Protein AF-A0A2G5BIU6-F1 (afdb_monomer_lite)

Sequence (58 aa):
KGRRPFPLNPAFRPRAPLTDKIKEAIYKKYLKDPLLNTPRVLGDNYKVSIKRIEAIIK

Organism: Coemansia reversa (strain ATCC 12441 / NRRL 1564) (NCBI:txid763665)

Foldseek 3Di:
DDQDPDPVCNPDGDDDDDDVVLLVVLQVVCVVPVVVSPLVNSCVVVVHDSVVSVVSND

pLDDT: mean 92.79, std 9.39, range [47.28, 98.0]

InterPro domains:
  IPR021036 Small ribosomal subunit protein mS45 [PTHR28158] (3-58)

Structure (mmCIF, N/CA/C/O backbone):
data_AF-A0A2G5BIU6-F1
#
_entry.id   AF-A0A2G5BIU6-F1
#
loop_
_atom_site.group_PDB
_atom_site.id
_atom_site.type_symbol
_atom_site.label_atom_id
_atom_site.label_alt_id
_atom_site.label_comp_id
_atom_site.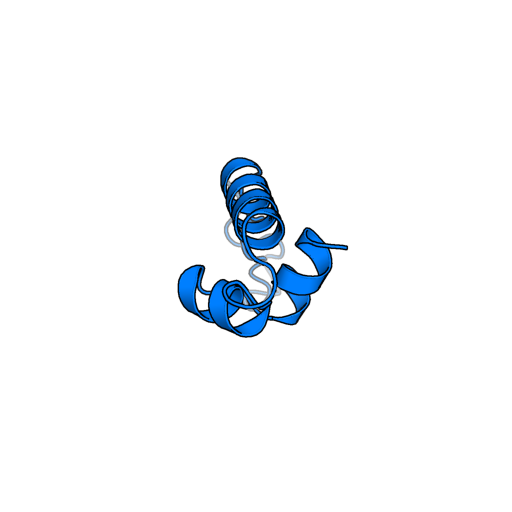label_asym_id
_atom_site.label_entity_id
_atom_site.label_seq_id
_atom_site.pdbx_PDB_ins_code
_atom_site.Cartn_x
_atom_site.Cartn_y
_atom_site.Cartn_z
_atom_site.occupancy
_atom_site.B_iso_or_equiv
_atom_site.auth_seq_id
_atom_site.auth_comp_id
_atom_site.auth_asym_id
_atom_site.auth_atom_id
_atom_site.pdbx_PDB_model_num
ATOM 1 N N . LYS A 1 1 ? 5.052 6.667 -25.006 1.00 47.28 1 LYS A N 1
ATOM 2 C CA . LYS A 1 1 ? 6.004 6.641 -23.864 1.00 47.28 1 LYS A CA 1
ATOM 3 C C . LYS A 1 1 ? 6.045 5.235 -23.235 1.00 47.28 1 LYS A C 1
ATOM 5 O O . LYS A 1 1 ? 5.020 4.781 -22.751 1.00 47.28 1 LYS A O 1
ATOM 10 N N . GLY A 1 2 ? 7.195 4.544 -23.280 1.00 59.84 2 GLY A N 1
ATOM 11 C CA . GLY A 1 2 ? 7.696 3.718 -22.160 1.00 59.84 2 GLY A CA 1
ATOM 12 C C . GLY A 1 2 ? 7.154 2.308 -21.858 1.00 59.84 2 GLY A C 1
ATOM 13 O O . GLY A 1 2 ? 7.167 1.938 -20.692 1.00 59.84 2 GLY A O 1
ATOM 14 N N . ARG A 1 3 ? 6.710 1.480 -22.819 1.00 65.75 3 ARG A N 1
ATOM 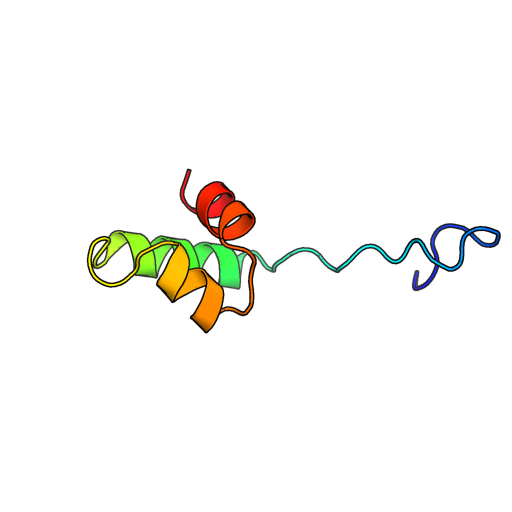15 C CA . ARG A 1 3 ? 6.277 0.090 -22.499 1.00 65.75 3 ARG A CA 1
ATOM 16 C C . ARG A 1 3 ? 7.422 -0.904 -22.232 1.00 65.75 3 ARG A C 1
ATOM 18 O O . ARG A 1 3 ? 7.164 -1.989 -21.717 1.00 65.75 3 ARG A O 1
ATOM 25 N N . ARG A 1 4 ? 8.662 -0.559 -22.590 1.00 77.50 4 ARG A N 1
ATOM 26 C CA . ARG A 1 4 ? 9.864 -1.380 -22.374 1.00 77.50 4 ARG A CA 1
ATOM 27 C C . ARG A 1 4 ? 11.032 -0.468 -22.005 1.00 77.50 4 ARG A C 1
ATOM 29 O O . ARG A 1 4 ? 11.577 0.172 -22.898 1.00 77.50 4 ARG A O 1
ATOM 36 N N . PRO A 1 5 ? 11.380 -0.351 -20.717 1.00 87.56 5 PRO A N 1
ATOM 37 C CA . PRO A 1 5 ? 12.478 0.515 -20.292 1.00 87.56 5 PRO A CA 1
ATOM 38 C C . PRO A 1 5 ? 13.849 -0.054 -20.685 1.00 87.56 5 PRO A C 1
ATOM 40 O O . PRO A 1 5 ? 14.797 0.706 -20.829 1.00 87.56 5 PRO A O 1
ATOM 43 N N . PHE A 1 6 ? 13.944 -1.366 -20.921 1.00 90.25 6 PHE A N 1
ATOM 44 C CA . PHE A 1 6 ? 15.174 -2.037 -21.332 1.00 90.25 6 PHE A CA 1
ATOM 45 C C . PHE A 1 6 ? 14.950 -2.783 -22.657 1.00 90.25 6 PHE A C 1
ATOM 47 O O . PHE A 1 6 ? 14.168 -3.738 -22.682 1.00 90.25 6 PHE A O 1
ATOM 54 N N . PRO A 1 7 ? 15.618 -2.389 -23.759 1.00 88.56 7 PRO A N 1
ATOM 55 C CA . PRO A 1 7 ? 15.449 -3.032 -25.066 1.00 88.56 7 PRO A CA 1
ATOM 56 C C . PRO A 1 7 ? 15.794 -4.530 -25.068 1.00 88.56 7 PRO A C 1
ATOM 58 O O . PRO A 1 7 ? 15.076 -5.319 -25.678 1.00 88.56 7 PRO A O 1
ATOM 61 N N . LEU A 1 8 ? 16.841 -4.922 -24.331 1.00 93.00 8 LEU A N 1
ATOM 62 C CA . LEU A 1 8 ? 17.338 -6.304 -24.241 1.00 93.00 8 LEU A CA 1
ATOM 63 C C . LEU A 1 8 ? 16.705 -7.126 -23.105 1.00 93.00 8 LEU A C 1
ATOM 65 O O . LEU A 1 8 ? 16.966 -8.320 -23.002 1.00 93.00 8 LEU A O 1
ATOM 69 N N . ASN A 1 9 ? 15.847 -6.526 -22.270 1.00 92.06 9 ASN A N 1
ATOM 70 C CA . ASN A 1 9 ? 15.086 -7.242 -21.240 1.00 92.06 9 ASN A CA 1
ATOM 71 C C . ASN A 1 9 ? 13.574 -7.023 -21.439 1.00 92.06 9 ASN A C 1
ATOM 73 O O . ASN A 1 9 ? 12.958 -6.196 -20.759 1.00 92.06 9 ASN A O 1
ATOM 77 N N . PRO A 1 10 ? 12.940 -7.782 -22.354 1.00 87.75 10 PRO A N 1
ATOM 78 C CA . PRO A 1 10 ? 11.512 -7.661 -22.647 1.00 87.75 10 PRO A CA 1
ATOM 79 C C . PRO A 1 10 ? 10.603 -8.106 -21.493 1.00 87.75 10 PRO A C 1
ATOM 81 O O . PRO A 1 10 ? 9.395 -7.825 -21.526 1.00 87.75 10 PRO A O 1
ATOM 84 N N . ALA A 1 11 ? 11.154 -8.858 -20.534 1.00 89.88 11 ALA A N 1
ATOM 85 C CA . ALA A 1 11 ? 10.438 -9.394 -19.383 1.00 89.88 11 ALA A CA 1
ATOM 86 C C . ALA A 1 11 ? 10.218 -8.325 -18.306 1.00 89.88 11 ALA A C 1
ATOM 88 O O . ALA A 1 11 ? 9.189 -8.336 -17.630 1.00 89.88 11 ALA A O 1
ATOM 89 N N . PHE A 1 12 ? 11.130 -7.356 -18.181 1.00 91.25 12 PHE A N 1
ATOM 90 C CA . PHE A 1 12 ? 10.968 -6.268 -17.227 1.00 91.25 12 PHE A CA 1
ATOM 91 C C . PHE A 1 12 ? 9.909 -5.266 -17.703 1.00 91.25 12 PHE A C 1
ATOM 93 O O . PHE A 1 12 ? 10.136 -4.415 -18.567 1.00 91.25 12 PHE A O 1
ATOM 100 N N . ARG A 1 13 ? 8.717 -5.380 -17.112 1.00 87.00 13 ARG A N 1
ATOM 101 C CA . ARG A 1 13 ? 7.558 -4.523 -17.383 1.00 87.00 13 ARG A CA 1
ATOM 102 C C . ARG A 1 13 ? 7.048 -3.963 -16.058 1.00 87.00 13 ARG A C 1
ATOM 104 O O . ARG A 1 13 ? 6.210 -4.603 -15.416 1.00 87.00 13 ARG A O 1
ATOM 111 N N . PRO A 1 14 ? 7.571 -2.809 -15.608 1.00 87.75 14 PRO A N 1
ATOM 112 C CA . PRO A 1 14 ? 7.155 -2.232 -14.343 1.00 87.75 14 PRO A CA 1
ATOM 113 C C . PRO A 1 14 ? 5.664 -1.905 -14.415 1.00 87.75 14 PRO A C 1
ATOM 115 O O . PRO A 1 14 ? 5.182 -1.301 -15.375 1.00 87.75 14 PRO A O 1
ATOM 118 N N . ARG A 1 15 ? 4.917 -2.348 -13.403 1.00 85.94 15 ARG A N 1
ATOM 119 C CA . ARG A 1 15 ? 3.495 -2.021 -13.290 1.00 85.94 15 ARG A CA 1
ATOM 120 C C . ARG A 1 15 ? 3.361 -0.548 -12.932 1.00 85.94 15 ARG A C 1
ATOM 122 O O . ARG A 1 15 ? 4.155 -0.028 -12.148 1.00 85.94 15 ARG A O 1
ATOM 129 N N . ALA A 1 16 ? 2.337 0.103 -13.474 1.00 88.00 16 ALA A N 1
ATOM 130 C CA . ALA A 1 16 ? 2.040 1.479 -13.111 1.00 88.00 16 ALA A CA 1
ATOM 131 C C . ALA A 1 16 ? 1.830 1.605 -11.585 1.00 88.00 16 ALA A C 1
ATOM 133 O O . ALA A 1 16 ? 1.298 0.682 -10.945 1.00 88.00 16 ALA A O 1
ATOM 134 N N . PRO A 1 17 ? 2.257 2.725 -10.978 1.00 91.50 17 PRO A N 1
ATOM 135 C CA . PRO A 1 17 ? 1.954 2.998 -9.584 1.00 91.50 17 PRO A CA 1
ATOM 136 C C . PRO A 1 17 ? 0.439 3.113 -9.377 1.00 91.50 17 PRO A C 1
ATOM 138 O O . PRO A 1 17 ? -0.313 3.438 -10.294 1.00 91.50 17 PRO A O 1
ATOM 141 N N . LEU A 1 18 ? -0.011 2.845 -8.150 1.00 93.50 18 LEU A N 1
ATOM 142 C CA . LEU A 1 18 ? -1.386 3.150 -7.759 1.00 93.50 18 LEU A CA 1
ATOM 143 C C . LEU A 1 18 ? -1.560 4.667 -7.690 1.00 93.50 18 LEU A C 1
ATOM 145 O O . LEU A 1 18 ? -0.701 5.355 -7.140 1.00 93.50 18 LEU A O 1
ATOM 149 N N . THR A 1 19 ? -2.681 5.164 -8.207 1.00 96.25 19 THR A N 1
ATOM 150 C CA . THR A 1 19 ? -3.058 6.577 -8.093 1.00 96.25 19 THR A CA 1
ATOM 151 C C . THR A 1 19 ? -3.333 6.942 -6.638 1.00 96.25 19 THR A C 1
ATOM 153 O O . THR A 1 19 ? -3.917 6.131 -5.913 1.00 96.25 19 THR A O 1
ATOM 156 N N . ASP A 1 20 ? -3.024 8.171 -6.236 1.00 96.31 20 ASP A N 1
ATOM 157 C CA . ASP A 1 20 ? -3.196 8.608 -4.844 1.00 96.31 20 ASP A CA 1
ATOM 158 C C . ASP A 1 20 ? -4.656 8.558 -4.381 1.00 96.31 20 ASP A C 1
ATOM 160 O O . ASP A 1 20 ? -4.929 8.073 -3.288 1.00 96.31 20 ASP A O 1
ATOM 164 N N . LYS A 1 21 ? -5.612 8.858 -5.270 1.00 97.44 21 LYS A N 1
ATOM 165 C CA . LYS A 1 21 ? -7.055 8.692 -5.013 1.00 97.44 21 LYS A CA 1
ATOM 166 C C . LYS A 1 21 ? -7.430 7.284 -4.523 1.00 97.44 21 LYS A C 1
ATOM 168 O O . LYS A 1 21 ? -8.286 7.137 -3.655 1.00 97.44 21 LYS A O 1
ATOM 173 N N . ILE A 1 22 ? -6.800 6.241 -5.072 1.00 96.75 22 ILE A N 1
ATOM 174 C CA . ILE A 1 22 ? -7.053 4.848 -4.662 1.00 96.75 22 ILE A CA 1
ATOM 175 C C . ILE A 1 22 ? -6.420 4.576 -3.297 1.00 96.75 22 ILE A C 1
ATOM 177 O O . ILE A 1 22 ? -7.059 3.951 -2.454 1.00 96.75 22 ILE A O 1
ATOM 181 N N . LYS A 1 23 ? -5.194 5.063 -3.061 1.00 97.19 23 LYS A N 1
ATOM 182 C CA . LYS A 1 23 ? -4.518 4.914 -1.763 1.00 97.19 23 LYS A CA 1
ATOM 183 C C . LYS A 1 23 ? -5.329 5.575 -0.649 1.00 97.19 23 LYS A C 1
ATOM 185 O O . LYS A 1 23 ? -5.595 4.940 0.365 1.00 97.19 23 LYS A O 1
ATOM 190 N N . GLU A 1 24 ? -5.812 6.794 -0.880 1.00 97.94 24 GLU A N 1
ATOM 191 C CA . GLU A 1 24 ? -6.691 7.495 0.057 1.00 97.94 24 GLU A CA 1
ATOM 192 C C . GLU A 1 24 ? -7.998 6.743 0.307 1.00 97.94 24 GLU A C 1
ATOM 194 O O . GLU A 1 24 ? -8.448 6.657 1.445 1.00 97.94 24 GLU A O 1
ATOM 199 N N . ALA A 1 25 ? -8.626 6.196 -0.737 1.00 97.81 25 ALA A N 1
ATOM 200 C CA . ALA A 1 25 ? -9.863 5.436 -0.587 1.00 97.81 25 ALA A CA 1
ATOM 201 C C . ALA A 1 25 ? -9.658 4.144 0.224 1.00 97.81 25 ALA A C 1
ATOM 203 O O . ALA A 1 25 ? -10.532 3.770 1.006 1.00 97.81 25 ALA A O 1
ATOM 204 N N . ILE A 1 26 ? -8.518 3.465 0.053 1.00 97.81 26 ILE A N 1
ATOM 205 C CA . ILE A 1 26 ? -8.119 2.303 0.863 1.00 97.81 26 ILE A CA 1
ATOM 206 C C . ILE A 1 26 ? -7.948 2.727 2.324 1.00 97.81 26 ILE A C 1
ATOM 208 O O . ILE A 1 26 ? -8.558 2.126 3.205 1.00 97.81 26 ILE A O 1
ATOM 212 N N . TYR A 1 27 ? -7.188 3.797 2.564 1.00 97.94 27 TYR A N 1
ATOM 213 C CA . TYR A 1 27 ? -6.915 4.312 3.903 1.00 97.94 27 TYR A CA 1
ATOM 214 C C . TYR A 1 27 ? -8.197 4.746 4.632 1.00 97.94 27 TYR A C 1
ATOM 216 O O . TYR A 1 27 ? -8.469 4.296 5.742 1.00 97.94 27 TYR A O 1
ATOM 224 N N . LYS A 1 28 ? -9.059 5.530 3.971 1.00 98.00 28 LYS A N 1
ATOM 225 C CA . LYS A 1 28 ? -10.354 5.978 4.514 1.00 98.00 28 LYS A CA 1
ATOM 226 C C . LYS A 1 28 ? -11.290 4.806 4.834 1.00 98.00 28 LYS A C 1
ATOM 228 O O . LYS A 1 28 ? -11.972 4.842 5.854 1.00 98.00 28 LYS A O 1
ATOM 233 N N . LYS A 1 29 ? -11.331 3.760 3.994 1.00 97.62 29 LYS A N 1
ATOM 234 C CA . LYS A 1 29 ? -12.128 2.550 4.277 1.00 97.62 29 LYS A CA 1
ATOM 235 C C . LYS A 1 29 ? -11.596 1.785 5.484 1.00 97.62 29 LYS A C 1
ATOM 237 O O . LYS A 1 29 ? -12.396 1.384 6.319 1.00 97.62 29 LYS A O 1
ATOM 242 N N . TYR A 1 30 ? -10.276 1.620 5.583 1.00 97.81 30 TYR A N 1
ATOM 243 C CA . TYR A 1 30 ? -9.650 0.981 6.739 1.00 97.81 30 TYR A CA 1
ATOM 244 C C . TYR A 1 30 ? -9.981 1.731 8.035 1.00 97.81 30 TYR A C 1
ATOM 246 O O . TYR A 1 30 ? -10.451 1.117 8.982 1.00 97.81 30 TYR A O 1
ATOM 254 N N . LEU A 1 31 ? -9.837 3.061 8.048 1.00 97.50 31 LEU A N 1
ATOM 255 C CA . LEU A 1 31 ? -10.146 3.886 9.221 1.00 97.50 31 LEU A CA 1
ATOM 256 C C . LEU A 1 31 ? -11.620 3.846 9.640 1.00 97.50 31 LEU A C 1
ATOM 258 O O . LEU A 1 31 ? -11.913 3.976 10.824 1.00 97.50 31 LEU A O 1
ATOM 262 N N . LYS A 1 32 ? -12.550 3.690 8.690 1.00 97.81 32 LYS A N 1
ATOM 263 C CA . LYS A 1 32 ? -13.986 3.649 8.990 1.00 97.81 32 LYS A CA 1
ATOM 264 C C . LYS A 1 32 ? -14.366 2.427 9.830 1.00 97.81 32 LYS A C 1
ATOM 266 O O . LYS A 1 32 ? -15.200 2.548 10.718 1.00 97.81 32 LYS A O 1
ATOM 271 N N . ASP A 1 33 ? -13.799 1.268 9.509 1.00 97.19 33 ASP A N 1
ATOM 272 C CA . ASP A 1 33 ? -14.018 0.024 10.248 1.00 97.19 33 ASP A CA 1
ATOM 273 C C . ASP A 1 33 ? -12.865 -0.952 9.954 1.00 97.19 33 ASP A C 1
ATOM 275 O O . ASP A 1 33 ? -12.908 -1.651 8.933 1.00 97.19 33 ASP A O 1
ATOM 279 N N . PRO A 1 34 ? -11.825 -0.998 10.808 1.00 96.00 34 PRO A N 1
ATOM 280 C CA . PRO A 1 34 ? -10.666 -1.868 10.609 1.00 96.00 34 PRO A CA 1
ATOM 281 C C . PRO A 1 34 ? -10.974 -3.366 10.733 1.00 96.00 34 PRO A C 1
ATOM 283 O O . PRO A 1 34 ? -10.244 -4.184 10.170 1.00 96.00 34 PRO A O 1
ATOM 286 N N . LEU A 1 35 ? -12.036 -3.735 11.462 1.00 96.50 35 LEU A N 1
ATOM 287 C CA . LEU A 1 35 ? -12.425 -5.134 11.668 1.00 96.50 35 LEU A CA 1
ATOM 288 C C . LEU A 1 35 ? -13.091 -5.698 10.414 1.00 96.50 35 LEU A C 1
ATOM 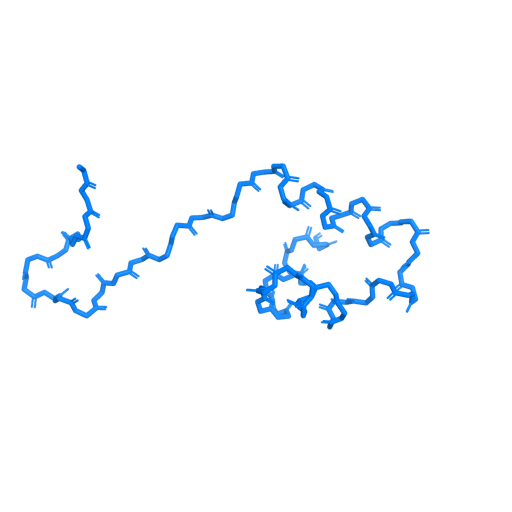290 O O . LEU A 1 35 ? -12.810 -6.829 10.019 1.00 96.50 35 LEU A O 1
ATOM 294 N N . LEU A 1 36 ? -13.927 -4.895 9.751 1.00 96.75 36 LEU A N 1
ATOM 295 C CA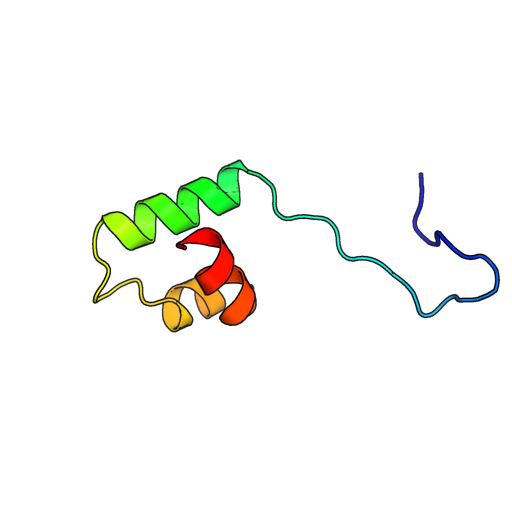 . LEU A 1 36 ? -14.575 -5.272 8.496 1.00 96.75 36 LEU A CA 1
ATOM 296 C C . LEU A 1 36 ? -13.655 -5.058 7.284 1.00 96.75 36 LEU A C 1
ATOM 298 O O . LEU A 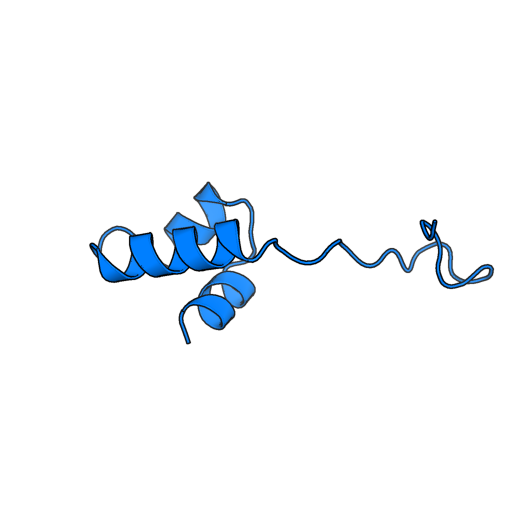1 36 ? -13.611 -5.885 6.371 1.00 96.75 36 LEU A O 1
ATOM 302 N N . ASN A 1 37 ? -12.878 -3.973 7.268 1.00 97.25 37 ASN A N 1
ATOM 303 C CA . ASN A 1 37 ? -11.990 -3.611 6.161 1.00 97.25 37 ASN A CA 1
ATOM 304 C C . ASN A 1 37 ? -10.555 -4.084 6.399 1.00 97.25 37 ASN A C 1
ATOM 306 O O . ASN A 1 37 ? -9.608 -3.313 6.258 1.00 97.25 37 ASN A O 1
ATOM 310 N N . THR A 1 38 ? -10.376 -5.361 6.731 1.00 97.62 38 THR A N 1
ATOM 311 C CA . THR A 1 38 ? -9.034 -5.926 6.929 1.00 97.62 38 THR A CA 1
ATOM 312 C C . THR A 1 38 ? -8.167 -5.802 5.663 1.00 97.62 38 THR A C 1
ATOM 314 O O . THR A 1 38 ? -8.696 -5.754 4.543 1.00 97.62 38 THR A O 1
ATOM 317 N N . PRO A 1 39 ? -6.823 -5.830 5.781 1.00 97.75 39 PRO A N 1
ATOM 318 C CA . PRO A 1 39 ? -5.927 -5.788 4.623 1.00 97.75 39 PRO A CA 1
ATOM 319 C C . PRO A 1 39 ? -6.220 -6.866 3.570 1.00 97.75 39 PRO A C 1
ATOM 321 O O . PRO A 1 39 ? -6.033 -6.634 2.375 1.00 97.75 39 PRO A O 1
ATOM 324 N N . ARG A 1 40 ? -6.719 -8.032 4.003 1.00 97.31 40 ARG A N 1
ATOM 325 C CA . ARG A 1 40 ? -7.129 -9.129 3.120 1.00 97.31 40 ARG A CA 1
ATOM 326 C C . ARG A 1 40 ? -8.355 -8.755 2.288 1.00 97.31 40 ARG A C 1
ATOM 328 O O . ARG A 1 40 ? -8.297 -8.824 1.066 1.00 97.31 40 ARG A O 1
ATOM 335 N N . VAL A 1 41 ? -9.413 -8.283 2.948 1.00 98.00 41 VAL A N 1
ATOM 336 C CA . VAL A 1 41 ? -10.662 -7.849 2.297 1.00 98.00 41 VAL A CA 1
ATOM 337 C C . VAL A 1 41 ? -10.398 -6.694 1.329 1.00 98.00 41 VAL A C 1
ATOM 339 O O . VAL A 1 41 ? -10.861 -6.700 0.189 1.00 98.00 41 VAL A O 1
ATOM 342 N N . LEU A 1 42 ? -9.604 -5.705 1.746 1.00 97.69 42 LEU A N 1
ATOM 343 C CA . LEU A 1 42 ? -9.226 -4.584 0.887 1.00 97.69 42 LEU A CA 1
ATOM 344 C C . LEU A 1 42 ? -8.360 -5.034 -0.301 1.00 97.69 42 LEU A C 1
ATOM 346 O O . LEU A 1 42 ? -8.556 -4.539 -1.411 1.00 97.69 42 LEU A O 1
ATOM 350 N N . GLY A 1 43 ? -7.451 -5.991 -0.108 1.00 97.38 43 GLY A N 1
ATOM 351 C CA . GLY A 1 43 ? -6.648 -6.558 -1.192 1.00 97.38 43 GLY A CA 1
ATOM 352 C C . GLY A 1 43 ? -7.502 -7.223 -2.270 1.00 97.38 43 GLY A C 1
ATOM 353 O O . GLY A 1 43 ? -7.335 -6.932 -3.459 1.00 97.38 43 GLY A O 1
ATOM 354 N N . ASP A 1 44 ? -8.483 -8.025 -1.856 1.00 97.69 44 ASP A N 1
ATOM 355 C CA . ASP A 1 44 ? -9.417 -8.693 -2.766 1.00 97.69 44 ASP A CA 1
ATOM 356 C C . ASP A 1 44 ? -10.326 -7.703 -3.506 1.00 97.69 44 ASP A C 1
ATOM 358 O O . ASP A 1 44 ? -10.570 -7.870 -4.708 1.00 97.69 44 ASP A O 1
ATOM 362 N N . ASN A 1 45 ? -10.772 -6.642 -2.826 1.00 96.75 45 ASN A N 1
ATOM 363 C CA . ASN A 1 45 ? -11.628 -5.600 -3.397 1.00 96.75 45 ASN A CA 1
ATOM 364 C C . ASN A 1 45 ? -10.899 -4.731 -4.431 1.00 96.75 45 ASN A C 1
ATOM 366 O O . ASN A 1 45 ? -11.447 -4.438 -5.492 1.00 96.75 45 ASN A O 1
ATOM 370 N N . TYR A 1 46 ? -9.663 -4.321 -4.138 1.00 96.12 46 TYR A N 1
ATOM 371 C CA . TYR A 1 46 ? -8.883 -3.438 -5.013 1.00 96.12 46 TYR A CA 1
ATOM 372 C C . TYR A 1 46 ? -7.960 -4.194 -5.982 1.00 96.12 46 TYR A C 1
ATOM 374 O O . TYR A 1 46 ? -7.280 -3.559 -6.787 1.00 96.12 46 TYR A O 1
ATOM 382 N N . LYS A 1 47 ? -7.932 -5.535 -5.931 1.00 96.31 47 LYS A N 1
ATOM 383 C CA . LYS A 1 47 ? -7.013 -6.399 -6.703 1.00 96.31 47 LYS A CA 1
ATOM 384 C C . LYS A 1 47 ? -5.546 -6.010 -6.499 1.00 96.31 47 LYS A C 1
ATOM 386 O O . LYS A 1 47 ? -4.735 -5.978 -7.427 1.00 96.31 47 LYS A O 1
ATOM 391 N N . VAL A 1 48 ? -5.214 -5.706 -5.249 1.00 95.75 48 VAL A N 1
ATOM 392 C CA . VAL A 1 48 ? -3.883 -5.304 -4.796 1.00 95.75 48 VAL A CA 1
ATOM 393 C C . VAL A 1 48 ? -3.384 -6.345 -3.801 1.00 95.75 48 VAL A C 1
ATOM 395 O O . VAL A 1 48 ? -4.149 -6.866 -2.998 1.00 95.75 48 VAL A O 1
ATOM 398 N N . SER A 1 49 ? -2.092 -6.671 -3.848 1.00 96.19 49 SER A N 1
ATOM 399 C CA . SER A 1 49 ? -1.518 -7.626 -2.902 1.00 96.19 49 SER A CA 1
ATOM 400 C C . SER A 1 49 ? -1.665 -7.135 -1.460 1.00 96.19 49 SER A C 1
ATOM 402 O O . SER A 1 49 ? -1.501 -5.947 -1.182 1.00 96.19 49 SER A O 1
ATOM 404 N N . ILE A 1 50 ? -1.896 -8.066 -0.530 1.00 97.25 50 ILE A N 1
ATOM 405 C CA . ILE A 1 50 ? -2.070 -7.767 0.902 1.00 97.25 50 ILE A CA 1
ATOM 406 C C . ILE A 1 50 ? -0.888 -6.945 1.429 1.00 97.25 50 ILE A C 1
ATOM 408 O O . ILE A 1 50 ? -1.090 -5.909 2.047 1.00 97.25 50 ILE A O 1
ATOM 412 N N . LYS A 1 51 ? 0.346 -7.321 1.064 1.00 97.44 51 LYS A N 1
ATOM 413 C CA . LYS A 1 51 ? 1.574 -6.586 1.418 1.00 97.44 51 LYS A CA 1
ATOM 414 C C . LYS A 1 51 ? 1.561 -5.121 0.980 1.00 97.44 51 LYS A C 1
ATOM 416 O O . LYS A 1 51 ? 2.095 -4.259 1.668 1.00 97.44 51 LYS A O 1
ATOM 421 N N . ARG A 1 52 ? 0.961 -4.824 -0.174 1.00 96.88 52 ARG A N 1
ATOM 422 C CA . ARG A 1 52 ? 0.867 -3.455 -0.687 1.00 96.88 52 ARG A CA 1
ATOM 423 C C . ARG A 1 52 ? -0.264 -2.680 -0.015 1.00 96.88 52 ARG A C 1
ATOM 425 O O . ARG A 1 52 ? -0.114 -1.480 0.153 1.00 96.88 52 ARG A O 1
ATOM 432 N N . ILE A 1 53 ? -1.345 -3.346 0.395 1.00 97.88 53 ILE A N 1
ATOM 433 C CA . ILE A 1 53 ? -2.370 -2.742 1.257 1.00 97.88 53 ILE A CA 1
ATOM 434 C C . ILE A 1 53 ? -1.786 -2.408 2.632 1.00 97.88 53 ILE A C 1
ATOM 436 O O . ILE A 1 53 ? -1.935 -1.276 3.073 1.00 97.88 53 ILE A O 1
ATOM 440 N N . GLU A 1 54 ? -1.066 -3.342 3.263 1.00 97.50 54 GLU A N 1
ATOM 441 C CA . GLU A 1 54 ? -0.352 -3.129 4.534 1.00 97.50 54 GLU A CA 1
ATOM 442 C C . GLU A 1 54 ? 0.565 -1.899 4.463 1.00 97.50 54 GLU A C 1
ATOM 444 O O . GLU A 1 54 ? 0.561 -1.071 5.365 1.00 97.50 54 GLU A O 1
ATOM 449 N N . ALA A 1 55 ? 1.297 -1.731 3.357 1.00 97.31 55 ALA A N 1
ATOM 450 C CA . ALA A 1 55 ? 2.161 -0.572 3.136 1.00 97.31 55 ALA A CA 1
ATOM 451 C C . ALA A 1 55 ? 1.416 0.753 2.877 1.00 97.31 55 ALA A C 1
ATOM 453 O O . ALA A 1 55 ? 2.039 1.804 2.938 1.00 97.31 55 ALA A O 1
ATOM 454 N N . ILE A 1 56 ? 0.124 0.723 2.531 1.00 96.25 56 ILE A N 1
ATOM 455 C CA . ILE A 1 56 ? -0.702 1.933 2.357 1.00 96.25 56 ILE A CA 1
ATOM 456 C C . ILE A 1 56 ? -1.297 2.386 3.695 1.00 96.25 56 ILE A C 1
ATOM 458 O O . ILE A 1 56 ? -1.541 3.575 3.875 1.00 96.25 56 ILE A O 1
ATOM 462 N N . ILE A 1 57 ? -1.581 1.444 4.600 1.00 95.31 57 ILE A N 1
ATOM 463 C CA . ILE A 1 57 ? -2.203 1.726 5.903 1.00 95.31 57 ILE A CA 1
ATOM 464 C C . ILE A 1 57 ? -1.192 1.957 7.034 1.00 95.31 57 ILE A C 1
ATOM 466 O O . ILE A 1 57 ? -1.592 2.460 8.081 1.00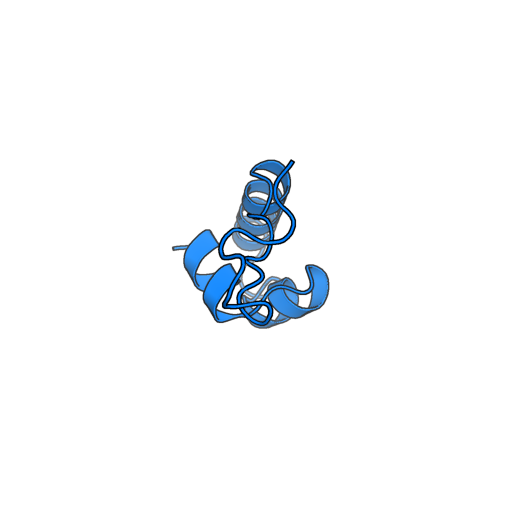 95.31 57 ILE A O 1
ATOM 470 N N . LYS A 1 58 ? 0.070 1.556 6.839 1.00 89.06 58 LYS A N 1
ATOM 471 C CA . LYS A 1 58 ? 1.191 1.816 7.748 1.00 89.06 58 LYS A CA 1
ATOM 472 C C . LYS A 1 58 ? 1.742 3.221 7.533 1.00 89.06 58 LYS A C 1
ATOM 474 O O . LYS A 1 58 ? 2.039 3.866 8.558 1.00 89.06 58 LYS A O 1
#

Secondary structure (DSSP, 8-state):
--S-S-TT-TT--PPPPPPHHHHHHHHHHHHH-TTTS-HHHHHHHHT--HHHHHHHH-

Radius of gyration: 14.77 Å; chains: 1; bounding box: 32×18×37 Å